Protein AF-A0A074MN55-F1 (afdb_monomer)

Organism: NCBI:txid39960

Sequence (94 aa):
MDDNFEAYANRVRADHYLHWFAVIAAAVWAGTLYGWMAGAGVLIGLLVAISVSNTIILARSGSFRATRISRWAWVLIVFLAIMISSAEVHSVQP

Structure (mmCIF, N/CA/C/O backbone):
data_AF-A0A074MN55-F1
#
_entry.id   AF-A0A074MN55-F1
#
loop_
_atom_site.group_PDB
_atom_site.id
_atom_site.type_symbol
_atom_site.label_atom_id
_atom_site.label_alt_id
_atom_site.label_comp_id
_atom_site.label_asym_id
_atom_site.label_entity_id
_atom_site.label_seq_id
_atom_site.pdbx_PDB_ins_code
_atom_site.Cartn_x
_atom_site.Cartn_y
_atom_site.Cartn_z
_atom_site.occupancy
_atom_site.B_iso_or_equiv
_atom_site.auth_seq_id
_atom_site.auth_comp_id
_atom_site.auth_asym_id
_atom_site.auth_atom_id
_atom_site.pdbx_PDB_model_num
ATOM 1 N N . MET A 1 1 ? -22.140 -17.399 20.429 1.00 59.38 1 MET A N 1
ATOM 2 C CA . MET A 1 1 ? -21.159 -16.498 19.796 1.00 59.38 1 MET A CA 1
ATOM 3 C C . MET A 1 1 ? -22.011 -15.467 19.085 1.00 59.38 1 MET A C 1
ATOM 5 O O . MET A 1 1 ? -22.844 -15.886 18.299 1.00 59.38 1 MET A O 1
ATOM 9 N N . ASP A 1 2 ? -21.959 -14.196 19.483 1.00 73.44 2 ASP A N 1
ATOM 10 C CA . ASP A 1 2 ? -22.902 -13.186 18.979 1.00 73.44 2 ASP A CA 1
ATOM 11 C C . ASP A 1 2 ? -22.716 -12.972 17.472 1.00 73.44 2 ASP A C 1
ATOM 13 O O . ASP A 1 2 ? -21.608 -12.656 17.035 1.00 73.44 2 ASP A O 1
ATOM 17 N N . ASP A 1 3 ? -23.794 -13.051 16.689 1.00 80.00 3 ASP A N 1
ATOM 18 C CA . ASP A 1 3 ? -23.802 -12.805 15.235 1.00 80.00 3 ASP A CA 1
ATOM 19 C C . ASP A 1 3 ? -23.135 -11.462 14.860 1.00 80.00 3 ASP A C 1
ATOM 21 O O . ASP A 1 3 ? -22.504 -11.305 13.810 1.00 80.00 3 ASP A O 1
ATOM 25 N N . ASN A 1 4 ? -23.200 -10.485 15.771 1.00 81.12 4 ASN A N 1
ATOM 26 C CA . ASN A 1 4 ? -22.541 -9.185 15.647 1.00 81.12 4 ASN A CA 1
ATOM 27 C C . ASN A 1 4 ? -21.005 -9.275 15.635 1.00 81.12 4 ASN A C 1
ATOM 29 O O . ASN A 1 4 ? -20.345 -8.519 14.915 1.00 81.12 4 ASN A O 1
ATOM 33 N N . PHE A 1 5 ? -20.425 -10.191 16.413 1.00 81.38 5 PHE A N 1
ATOM 34 C CA . PHE A 1 5 ? -18.981 -10.405 16.468 1.00 81.38 5 PHE A CA 1
ATOM 35 C C . PHE A 1 5 ? -18.471 -11.082 15.192 1.00 81.38 5 PHE A C 1
ATOM 37 O O . PHE A 1 5 ? -17.472 -10.640 14.619 1.00 81.38 5 PHE A O 1
ATOM 44 N N . GLU A 1 6 ? -19.187 -12.088 14.685 1.00 83.25 6 GLU A N 1
ATOM 45 C CA . GLU A 1 6 ? -18.846 -12.745 13.417 1.00 83.25 6 GLU A CA 1
ATOM 46 C C . GLU A 1 6 ? -18.937 -11.778 12.230 1.00 83.25 6 GLU A C 1
ATOM 48 O O . GLU A 1 6 ? -18.015 -11.699 11.411 1.00 83.25 6 GLU A O 1
ATOM 53 N N . ALA A 1 7 ? -19.994 -10.962 12.171 1.00 82.75 7 ALA A N 1
ATOM 54 C CA . ALA A 1 7 ? -20.147 -9.934 11.144 1.00 82.75 7 ALA A CA 1
ATOM 55 C C . ALA A 1 7 ? -19.034 -8.870 11.200 1.00 82.75 7 ALA A C 1
ATOM 57 O O . ALA A 1 7 ? -18.618 -8.346 10.161 1.00 82.75 7 ALA A O 1
ATOM 58 N N . TYR A 1 8 ? -18.539 -8.527 12.391 1.00 80.94 8 TYR A N 1
ATOM 59 C CA . TYR A 1 8 ? -17.395 -7.628 12.549 1.00 80.94 8 TYR A CA 1
ATOM 60 C C . TYR A 1 8 ? -16.090 -8.284 12.075 1.00 80.94 8 TYR A C 1
ATOM 62 O O . TYR A 1 8 ? -15.375 -7.708 11.252 1.00 80.94 8 TYR A O 1
ATOM 70 N N . ALA A 1 9 ? -15.804 -9.508 12.523 1.00 81.94 9 ALA A N 1
ATOM 71 C CA . ALA A 1 9 ? -14.605 -10.248 12.137 1.00 81.94 9 ALA A CA 1
ATOM 72 C C . ALA A 1 9 ? -14.531 -10.478 10.615 1.00 81.94 9 ALA A C 1
ATOM 74 O O . ALA A 1 9 ? -13.471 -10.314 10.007 1.00 81.94 9 ALA A O 1
ATOM 75 N N . ASN A 1 10 ? -15.663 -10.784 9.973 1.00 86.94 10 ASN A N 1
ATOM 76 C CA . ASN A 1 10 ? -15.757 -10.919 8.518 1.00 86.94 10 ASN A CA 1
ATOM 77 C C . ASN A 1 10 ? -15.435 -9.613 7.786 1.00 86.94 10 ASN A C 1
ATOM 79 O O . ASN A 1 10 ? -14.676 -9.630 6.817 1.00 86.94 10 ASN A O 1
ATOM 83 N N . ARG A 1 11 ? -15.930 -8.471 8.278 1.00 84.62 11 ARG A N 1
ATOM 84 C CA . ARG A 1 11 ? -15.608 -7.156 7.699 1.00 84.62 11 ARG A CA 1
ATOM 85 C C . ARG A 1 11 ? -14.125 -6.818 7.808 1.00 84.62 11 ARG A C 1
ATOM 87 O O . ARG A 1 11 ? -13.553 -6.318 6.845 1.00 84.62 11 ARG A O 1
ATOM 94 N N . VAL A 1 12 ? -13.498 -7.100 8.950 1.00 84.19 12 VAL A N 1
ATOM 95 C CA . VAL A 1 12 ? -12.059 -6.854 9.151 1.00 84.19 12 VAL A CA 1
ATOM 96 C C . VAL A 1 12 ? -11.217 -7.730 8.220 1.00 84.19 12 VAL A C 1
ATOM 98 O O . VAL A 1 12 ? -10.274 -7.233 7.606 1.00 84.19 12 VAL A O 1
ATOM 101 N N . ARG A 1 13 ? -11.582 -9.010 8.062 1.00 85.50 13 ARG A N 1
ATOM 102 C CA . ARG A 1 13 ? -10.911 -9.923 7.122 1.00 85.50 13 ARG A CA 1
ATOM 103 C C . ARG A 1 13 ? -11.047 -9.455 5.676 1.00 85.50 13 ARG A C 1
ATOM 105 O O . ARG A 1 13 ? -10.040 -9.355 4.983 1.00 85.50 13 ARG A O 1
ATOM 112 N N . ALA A 1 14 ? -12.259 -9.122 5.236 1.00 86.56 14 ALA A N 1
ATOM 113 C CA . ALA A 1 14 ? -12.498 -8.631 3.879 1.00 86.56 14 ALA A CA 1
ATOM 114 C C . ALA A 1 14 ? -11.694 -7.354 3.581 1.00 86.56 14 ALA A C 1
ATOM 116 O O . ALA A 1 14 ? -11.042 -7.262 2.546 1.00 86.56 14 ALA A O 1
ATOM 117 N N . ASP A 1 15 ? -11.674 -6.403 4.517 1.00 87.69 15 ASP A N 1
ATOM 118 C CA . ASP A 1 15 ? -10.897 -5.164 4.404 1.00 87.69 15 ASP A CA 1
ATOM 119 C C . ASP A 1 15 ? -9.383 -5.426 4.323 1.00 87.69 15 ASP A C 1
ATOM 121 O O . ASP A 1 15 ? -8.681 -4.769 3.557 1.00 87.69 15 ASP A O 1
ATOM 125 N N . HIS A 1 16 ? -8.878 -6.412 5.070 1.00 87.75 16 HIS A N 1
ATOM 126 C CA . HIS A 1 16 ? -7.479 -6.829 5.008 1.00 87.75 16 HIS A CA 1
ATOM 127 C C . HIS A 1 16 ? -7.114 -7.444 3.650 1.00 87.75 16 HIS A C 1
ATOM 129 O O . HIS A 1 16 ? -6.114 -7.048 3.052 1.00 87.75 16 HIS A O 1
ATOM 135 N N . TYR A 1 17 ? -7.930 -8.371 3.137 1.00 90.12 17 TYR A N 1
ATOM 136 C CA . TYR A 1 17 ? -7.684 -8.991 1.832 1.00 90.12 17 TYR A CA 1
ATOM 137 C C . TYR A 1 17 ? -7.795 -7.989 0.684 1.00 90.12 17 TYR A C 1
ATOM 139 O O . TYR A 1 17 ? -6.955 -7.999 -0.212 1.00 90.12 17 TYR A O 1
ATOM 147 N N . LEU A 1 18 ? -8.780 -7.088 0.732 1.00 92.69 18 LEU A N 1
ATOM 148 C CA . LEU A 1 18 ? -8.949 -6.053 -0.285 1.00 92.69 18 LEU A CA 1
ATOM 149 C C . LEU A 1 18 ? -7.759 -5.087 -0.306 1.00 92.69 18 LEU A C 1
ATOM 151 O O . LEU A 1 18 ? -7.297 -4.691 -1.374 1.00 92.69 18 LEU A O 1
ATOM 155 N N . HIS A 1 19 ? -7.230 -4.741 0.869 1.00 91.69 19 HIS A N 1
ATOM 156 C CA . HIS A 1 19 ? -6.036 -3.915 0.967 1.00 91.69 19 HIS A CA 1
ATOM 157 C C . HIS A 1 19 ? -4.814 -4.591 0.331 1.00 91.69 19 HIS A C 1
ATOM 159 O O . HIS A 1 19 ? -4.126 -3.974 -0.480 1.00 91.69 19 HIS A O 1
ATOM 165 N N . TRP A 1 20 ? -4.559 -5.859 0.660 1.00 92.31 20 TRP A N 1
ATOM 166 C CA . TRP A 1 20 ? -3.450 -6.603 0.059 1.00 92.31 20 TRP A CA 1
ATOM 167 C C . TRP A 1 20 ? -3.605 -6.767 -1.445 1.00 92.31 20 TRP A C 1
ATOM 169 O O . TRP A 1 20 ? -2.637 -6.585 -2.178 1.00 92.31 20 TRP A O 1
ATOM 179 N N . PHE A 1 21 ? -4.822 -7.050 -1.906 1.00 94.31 21 PHE A N 1
ATOM 180 C CA . PHE A 1 21 ? -5.128 -7.107 -3.327 1.00 94.31 21 PHE A CA 1
ATOM 181 C C . PHE A 1 21 ? -4.766 -5.791 -4.026 1.00 94.31 21 PHE A C 1
ATOM 183 O O . PHE A 1 21 ? -4.071 -5.812 -5.036 1.00 94.31 21 PHE A O 1
ATOM 190 N N . ALA A 1 22 ? -5.154 -4.647 -3.456 1.00 93.62 22 ALA A N 1
ATOM 191 C CA . ALA A 1 22 ? -4.830 -3.331 -4.002 1.00 93.62 22 ALA A CA 1
ATOM 192 C C . ALA A 1 22 ? -3.315 -3.053 -4.057 1.00 93.62 22 ALA A C 1
ATOM 194 O O . ALA A 1 22 ? -2.810 -2.580 -5.074 1.00 93.62 22 ALA A O 1
ATOM 195 N N . VAL A 1 23 ? -2.581 -3.374 -2.987 1.00 94.50 23 VAL A N 1
ATOM 196 C CA . VAL A 1 23 ? -1.120 -3.186 -2.921 1.00 94.50 23 VAL A CA 1
ATOM 197 C C . VAL A 1 23 ? -0.402 -4.063 -3.951 1.00 94.50 23 VAL A C 1
ATOM 199 O O . VAL A 1 23 ? 0.470 -3.582 -4.674 1.00 94.50 23 VAL A O 1
ATOM 202 N N . ILE A 1 24 ? -0.793 -5.337 -4.059 1.00 95.00 24 ILE A N 1
ATOM 203 C CA . ILE A 1 24 ? -0.219 -6.272 -5.033 1.00 95.00 24 ILE A CA 1
ATOM 204 C C . ILE A 1 24 ? -0.562 -5.833 -6.457 1.00 95.00 24 ILE A C 1
ATOM 206 O O . ILE A 1 24 ? 0.320 -5.832 -7.308 1.00 95.00 24 ILE A O 1
ATOM 210 N N . ALA A 1 25 ? -1.800 -5.410 -6.722 1.00 95.00 25 ALA A N 1
ATOM 211 C CA . ALA A 1 25 ? -2.211 -4.936 -8.041 1.00 95.00 25 ALA A CA 1
ATOM 212 C C . ALA A 1 25 ? -1.375 -3.734 -8.508 1.00 95.00 25 ALA A C 1
ATOM 214 O O . ALA A 1 25 ? -0.917 -3.721 -9.649 1.00 95.00 25 ALA A O 1
ATOM 215 N N . ALA A 1 26 ? -1.106 -2.768 -7.623 1.00 93.06 26 ALA A N 1
ATOM 216 C CA . ALA A 1 26 ? -0.244 -1.629 -7.936 1.00 93.06 26 ALA A CA 1
ATOM 217 C C . ALA A 1 26 ? 1.202 -2.054 -8.249 1.00 93.06 26 ALA A C 1
ATOM 219 O O . ALA A 1 26 ? 1.798 -1.579 -9.216 1.00 93.06 26 ALA A O 1
ATOM 220 N N . ALA A 1 27 ? 1.756 -2.982 -7.464 1.00 93.88 27 ALA A N 1
ATOM 221 C CA . ALA A 1 27 ? 3.095 -3.518 -7.697 1.00 93.88 27 ALA A CA 1
ATOM 222 C C . ALA A 1 27 ? 3.184 -4.316 -9.009 1.00 93.88 27 ALA A C 1
ATOM 224 O O . ALA A 1 27 ? 4.144 -4.160 -9.760 1.00 93.88 27 ALA A O 1
ATOM 225 N N . VAL A 1 28 ? 2.175 -5.139 -9.313 1.00 95.12 28 VAL A N 1
ATOM 226 C CA . VAL A 1 28 ? 2.089 -5.891 -10.572 1.00 95.12 28 VA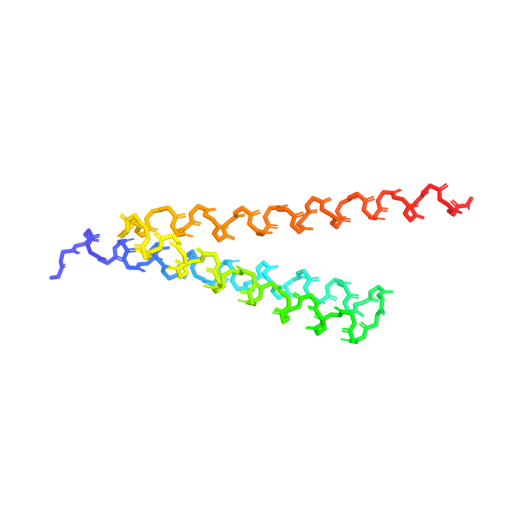L A CA 1
ATOM 227 C C . VAL A 1 28 ? 1.993 -4.932 -11.752 1.00 95.12 28 VAL A C 1
ATOM 229 O O . VAL A 1 28 ? 2.765 -5.081 -12.691 1.00 95.12 28 VAL A O 1
ATOM 232 N N . TRP A 1 29 ? 1.130 -3.914 -11.686 1.00 93.56 29 TRP A N 1
ATOM 233 C CA . TRP A 1 29 ? 1.014 -2.893 -12.732 1.00 93.56 29 TRP A CA 1
ATOM 234 C C . TRP A 1 29 ? 2.363 -2.215 -13.015 1.00 93.56 29 TRP A C 1
ATOM 236 O O . TRP A 1 29 ? 2.830 -2.202 -14.157 1.00 93.56 29 TRP A O 1
ATOM 246 N N . ALA A 1 30 ? 3.051 -1.745 -11.969 1.00 91.62 30 ALA A N 1
ATOM 247 C CA . ALA A 1 30 ? 4.366 -1.125 -12.115 1.00 91.62 30 ALA A CA 1
ATOM 248 C C . 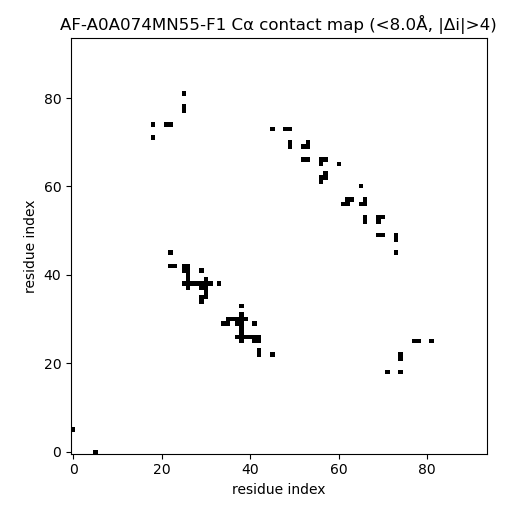ALA A 1 30 ? 5.404 -2.111 -12.675 1.00 91.62 30 ALA A C 1
ATOM 250 O O . ALA A 1 30 ? 6.209 -1.750 -13.531 1.00 91.62 30 ALA A O 1
ATOM 251 N N . GLY A 1 31 ? 5.345 -3.372 -12.239 1.00 92.88 31 GLY A N 1
ATOM 252 C CA . GLY A 1 31 ? 6.179 -4.457 -12.745 1.00 92.88 31 GLY A CA 1
ATOM 253 C C . GLY A 1 31 ? 5.969 -4.739 -14.232 1.00 92.88 31 GLY A C 1
ATOM 254 O O . GLY A 1 31 ? 6.939 -4.964 -14.953 1.00 92.88 31 GLY A O 1
ATOM 255 N N . THR A 1 32 ? 4.718 -4.694 -14.698 1.00 92.19 32 THR A N 1
ATOM 256 C CA . THR A 1 32 ? 4.370 -4.946 -16.103 1.00 92.19 32 THR A CA 1
ATOM 257 C C . THR A 1 32 ? 4.808 -3.827 -17.041 1.00 92.19 32 THR A C 1
ATOM 259 O O . THR A 1 32 ? 5.199 -4.123 -18.165 1.00 92.19 32 THR A O 1
ATOM 262 N N . LEU A 1 33 ? 4.780 -2.567 -16.596 1.00 89.25 33 LEU A N 1
ATOM 263 C CA . LEU A 1 33 ? 5.126 -1.420 -17.444 1.00 89.25 33 LEU A CA 1
ATOM 264 C C . LEU A 1 33 ? 6.602 -1.021 -17.368 1.00 89.25 33 LEU A C 1
ATOM 266 O O . LEU A 1 33 ? 7.200 -0.693 -18.388 1.00 89.25 33 LEU A O 1
ATOM 270 N N . TYR A 1 34 ? 7.193 -1.049 -16.173 1.00 88.81 34 TYR A N 1
ATOM 271 C CA . TYR A 1 34 ? 8.535 -0.509 -15.916 1.00 88.81 34 TYR A CA 1
ATOM 272 C C . TYR A 1 34 ? 9.558 -1.586 -15.523 1.00 88.81 34 TYR A C 1
ATOM 274 O O . TYR A 1 34 ? 10.719 -1.278 -15.255 1.00 88.81 34 TYR A O 1
ATOM 282 N N . GLY A 1 35 ? 9.146 -2.857 -15.491 1.00 91.50 35 GLY A N 1
ATOM 283 C CA . GLY A 1 35 ? 9.996 -4.003 -15.179 1.00 91.50 35 GLY A CA 1
ATOM 284 C C . GLY A 1 35 ? 9.945 -4.443 -13.713 1.00 91.50 35 GLY A C 1
ATOM 285 O O . GLY A 1 35 ? 9.510 -3.724 -12.813 1.00 91.50 35 GLY A O 1
ATOM 286 N N . TRP A 1 36 ? 10.426 -5.662 -13.456 1.00 92.12 36 TRP A N 1
ATOM 287 C CA . TRP A 1 36 ? 10.268 -6.346 -12.166 1.00 92.12 36 TRP A CA 1
ATOM 288 C C . TRP A 1 36 ? 10.847 -5.572 -10.967 1.00 92.12 36 TRP A C 1
ATOM 290 O O . TRP A 1 36 ? 10.276 -5.626 -9.877 1.00 92.12 36 TRP A O 1
ATOM 300 N N . MET A 1 37 ? 11.933 -4.811 -11.159 1.00 94.44 37 MET A N 1
ATOM 301 C CA . MET A 1 37 ? 12.524 -3.984 -10.098 1.00 94.44 37 MET A CA 1
ATOM 302 C C . MET A 1 37 ? 11.607 -2.830 -9.683 1.00 94.44 37 MET A C 1
ATOM 304 O O . MET A 1 37 ? 11.524 -2.524 -8.495 1.00 94.44 37 MET A O 1
ATOM 308 N N . ALA A 1 38 ? 10.886 -2.223 -10.631 1.00 90.88 38 ALA A N 1
ATOM 309 C CA . ALA A 1 38 ? 9.914 -1.176 -10.330 1.00 90.88 38 ALA A CA 1
ATOM 310 C C . ALA A 1 38 ? 8.735 -1.740 -9.528 1.00 90.88 38 ALA A C 1
ATOM 312 O O . ALA A 1 38 ? 8.345 -1.160 -8.517 1.00 90.88 38 ALA A O 1
ATOM 313 N N . GLY A 1 39 ? 8.229 -2.918 -9.912 1.00 92.75 39 GLY A N 1
ATOM 314 C CA . GLY A 1 39 ? 7.183 -3.612 -9.157 1.00 92.75 39 GLY A C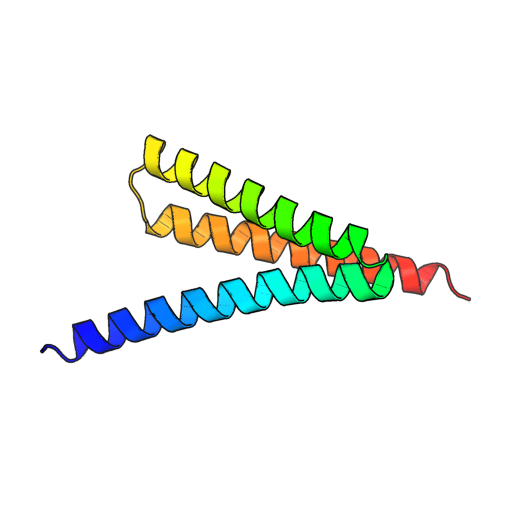A 1
ATOM 315 C C . GLY A 1 39 ? 7.607 -3.952 -7.725 1.00 92.75 39 GLY A C 1
ATOM 316 O O . GLY A 1 39 ? 6.883 -3.649 -6.774 1.00 92.75 39 GLY A O 1
ATOM 317 N N . ALA A 1 40 ? 8.812 -4.505 -7.548 1.00 95.31 40 ALA A N 1
ATOM 318 C CA . ALA A 1 40 ? 9.375 -4.777 -6.224 1.00 95.31 40 ALA A CA 1
ATOM 319 C C . ALA A 1 40 ? 9.560 -3.490 -5.400 1.00 95.31 40 ALA A C 1
ATOM 321 O O . ALA A 1 40 ? 9.229 -3.463 -4.214 1.00 95.31 40 ALA A O 1
ATOM 322 N N . GLY A 1 41 ? 10.031 -2.412 -6.032 1.00 94.81 41 GLY A N 1
ATOM 323 C CA . GLY A 1 41 ? 10.187 -1.101 -5.406 1.00 94.81 41 GLY A CA 1
ATOM 324 C C . GLY A 1 41 ? 8.863 -0.518 -4.912 1.00 94.81 41 GLY A C 1
ATOM 325 O O . GLY A 1 41 ? 8.788 -0.076 -3.768 1.00 94.81 41 GLY A O 1
ATOM 326 N N . VAL A 1 42 ? 7.803 -0.578 -5.724 1.00 93.38 42 VAL A N 1
ATOM 327 C CA . VAL A 1 42 ? 6.453 -0.132 -5.331 1.00 93.38 42 VAL A CA 1
ATOM 328 C C . VAL A 1 42 ? 5.919 -0.962 -4.168 1.00 93.38 42 VAL A C 1
ATOM 330 O O . VAL A 1 42 ? 5.400 -0.395 -3.207 1.00 93.38 42 VAL A O 1
ATOM 333 N N . LEU A 1 43 ? 6.089 -2.288 -4.212 1.00 94.06 43 LEU A N 1
ATOM 334 C CA . LEU A 1 43 ? 5.650 -3.176 -3.137 1.00 94.06 43 LEU A CA 1
ATOM 335 C C . LEU A 1 43 ? 6.346 -2.838 -1.812 1.00 94.06 43 LEU A C 1
ATOM 337 O O . LEU A 1 43 ? 5.682 -2.593 -0.806 1.00 94.06 43 LEU A O 1
ATOM 341 N N . ILE A 1 44 ? 7.679 -2.787 -1.815 1.00 95.19 44 ILE A N 1
ATOM 342 C CA . ILE A 1 44 ? 8.480 -2.491 -0.621 1.00 95.19 44 ILE A CA 1
ATOM 343 C C . ILE A 1 44 ? 8.189 -1.072 -0.123 1.00 95.19 44 ILE A C 1
ATOM 345 O O . ILE A 1 44 ? 7.972 -0.873 1.072 1.00 95.19 44 ILE A O 1
ATOM 349 N N . GLY A 1 45 ? 8.129 -0.094 -1.028 1.00 94.38 45 GLY A N 1
ATOM 350 C CA . GLY A 1 45 ? 7.843 1.300 -0.701 1.00 94.38 45 GLY A CA 1
ATOM 351 C C . GLY A 1 45 ? 6.490 1.469 -0.016 1.00 94.38 45 GLY A C 1
ATOM 352 O O . GLY A 1 45 ? 6.415 2.104 1.036 1.00 94.38 45 GLY A O 1
ATOM 353 N N . LEU A 1 46 ? 5.437 0.840 -0.548 1.00 93.75 46 LEU A N 1
ATOM 354 C CA . LEU A 1 46 ? 4.110 0.842 0.069 1.00 93.75 46 LEU A CA 1
ATOM 355 C C . LEU A 1 46 ? 4.114 0.179 1.448 1.00 93.75 46 LEU A C 1
ATOM 357 O O . LEU A 1 46 ? 3.547 0.733 2.389 1.00 93.75 46 LEU A O 1
ATOM 361 N N . LEU A 1 47 ? 4.773 -0.975 1.592 1.00 93.50 47 LEU A N 1
ATOM 362 C CA . LEU A 1 47 ? 4.862 -1.675 2.875 1.00 93.50 47 LEU A CA 1
ATOM 363 C C . LEU A 1 47 ? 5.549 -0.822 3.939 1.00 93.50 47 LEU A C 1
ATOM 365 O O . LEU A 1 47 ? 5.045 -0.721 5.059 1.00 93.50 47 LEU A O 1
ATOM 369 N N . VAL A 1 48 ? 6.664 -0.179 3.591 1.00 95.50 48 VAL A N 1
ATOM 370 C CA . VAL A 1 48 ? 7.390 0.714 4.499 1.00 95.50 48 VAL A CA 1
ATOM 371 C C . VAL A 1 48 ? 6.538 1.934 4.839 1.00 95.50 48 VAL A C 1
ATOM 373 O O . VAL A 1 48 ? 6.341 2.216 6.020 1.00 95.50 48 VAL A O 1
ATOM 376 N N . ALA A 1 49 ? 5.979 2.619 3.839 1.00 92.50 49 ALA A N 1
ATOM 377 C CA . ALA A 1 49 ? 5.178 3.825 4.038 1.00 92.50 49 ALA A CA 1
ATOM 378 C C . ALA A 1 49 ? 3.964 3.571 4.945 1.00 92.50 49 ALA A C 1
ATOM 380 O O . ALA A 1 49 ? 3.755 4.306 5.912 1.00 92.50 49 ALA A O 1
ATOM 381 N N . ILE A 1 50 ? 3.216 2.492 4.686 1.00 93.44 50 ILE A N 1
ATOM 382 C CA . ILE A 1 50 ? 2.049 2.096 5.482 1.00 93.44 50 ILE A CA 1
ATOM 383 C C . ILE A 1 50 ? 2.471 1.686 6.896 1.00 93.44 50 ILE A C 1
ATOM 385 O O . ILE A 1 50 ? 1.829 2.087 7.865 1.00 93.44 50 ILE A O 1
ATOM 389 N N . SER A 1 51 ? 3.542 0.902 7.045 1.00 92.50 51 SER A N 1
ATOM 390 C CA . SER A 1 51 ? 4.002 0.444 8.364 1.00 92.50 51 SER A CA 1
ATOM 391 C C . SER A 1 51 ? 4.459 1.614 9.233 1.00 92.50 51 SER A C 1
ATOM 393 O O . SER A 1 51 ? 4.041 1.731 10.384 1.00 92.50 51 SER A O 1
ATOM 395 N N . VAL A 1 52 ? 5.259 2.523 8.671 1.00 95.12 52 VAL A N 1
ATOM 396 C CA . VAL A 1 52 ? 5.753 3.711 9.374 1.00 95.12 52 VAL A CA 1
ATOM 397 C C . VAL A 1 52 ? 4.597 4.637 9.747 1.00 95.12 52 VAL A C 1
ATOM 399 O O . VAL A 1 52 ? 4.491 5.030 10.911 1.00 95.12 52 VAL A O 1
ATOM 402 N N . SER A 1 53 ? 3.689 4.950 8.813 1.00 92.94 53 SER A N 1
ATOM 403 C CA . SER A 1 53 ? 2.551 5.827 9.114 1.00 92.94 53 SER A CA 1
ATOM 404 C C . SER A 1 53 ? 1.630 5.217 10.170 1.00 92.94 53 SER A C 1
ATOM 406 O O . SER A 1 53 ? 1.201 5.916 11.087 1.00 92.94 53 SER A O 1
ATOM 408 N N . ASN A 1 54 ? 1.382 3.906 10.103 1.00 92.44 54 ASN A N 1
ATOM 409 C CA . ASN A 1 54 ? 0.572 3.200 11.090 1.00 92.44 54 ASN A CA 1
ATOM 410 C C . ASN A 1 54 ? 1.199 3.248 12.487 1.00 92.44 54 ASN A C 1
ATOM 412 O O . ASN A 1 54 ? 0.491 3.558 13.446 1.00 92.44 54 ASN A O 1
ATOM 416 N N . THR A 1 55 ? 2.508 3.005 12.606 1.00 92.81 55 THR A N 1
ATOM 417 C CA . THR A 1 55 ? 3.224 3.090 13.887 1.00 92.81 55 THR A CA 1
ATOM 418 C C . THR A 1 55 ? 3.165 4.500 14.467 1.00 92.81 55 THR A C 1
ATOM 420 O O . THR A 1 55 ? 2.856 4.659 15.646 1.00 92.81 55 THR A O 1
ATOM 423 N N . ILE A 1 56 ? 3.380 5.537 13.650 1.00 93.25 56 ILE A N 1
ATOM 424 C CA . ILE A 1 56 ? 3.305 6.938 14.100 1.00 93.25 56 ILE A CA 1
ATOM 425 C C . ILE A 1 56 ? 1.894 7.284 14.593 1.00 93.25 56 ILE A C 1
ATOM 427 O O . ILE A 1 56 ? 1.737 7.900 15.649 1.00 93.25 56 ILE A O 1
ATOM 431 N N . ILE A 1 57 ? 0.858 6.886 13.851 1.00 92.44 57 ILE A N 1
ATOM 432 C CA . ILE A 1 57 ? -0.538 7.162 14.214 1.00 92.44 57 ILE A CA 1
ATOM 433 C C . ILE A 1 57 ? -0.918 6.441 15.503 1.00 92.44 57 ILE A C 1
ATOM 435 O O . ILE A 1 57 ? -1.556 7.047 16.366 1.00 92.44 57 ILE A O 1
ATOM 439 N N . LEU A 1 58 ? -0.523 5.176 15.658 1.00 92.38 58 LEU A N 1
ATOM 440 C CA . LEU A 1 58 ? -0.779 4.418 16.880 1.00 92.38 58 LEU A CA 1
ATOM 441 C C . LEU A 1 58 ? -0.041 5.030 18.073 1.00 92.38 58 LEU A C 1
ATOM 443 O O . LEU A 1 58 ? -0.664 5.231 19.111 1.00 92.38 58 LEU A O 1
ATOM 447 N N . ALA A 1 59 ? 1.225 5.417 17.905 1.00 92.62 59 ALA A N 1
ATOM 448 C CA . ALA A 1 59 ? 2.015 6.056 18.956 1.00 92.62 59 ALA A CA 1
ATOM 449 C C . ALA A 1 59 ? 1.437 7.410 19.406 1.00 92.62 59 ALA A C 1
ATOM 451 O O . ALA A 1 59 ? 1.553 7.763 20.575 1.00 92.62 59 ALA A O 1
ATOM 452 N N . ARG A 1 60 ? 0.814 8.174 18.497 1.00 93.19 60 ARG A N 1
ATOM 453 C CA . ARG A 1 60 ? 0.256 9.502 18.810 1.00 93.19 60 ARG A CA 1
ATOM 454 C C . ARG A 1 60 ? -1.203 9.491 19.253 1.00 93.19 60 ARG A C 1
ATOM 456 O O . ARG A 1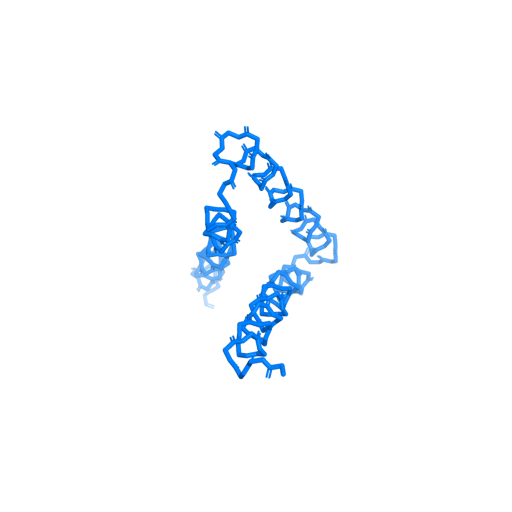 60 ? -1.583 10.312 20.077 1.00 93.19 60 ARG A O 1
ATOM 463 N N . SER A 1 61 ? -2.032 8.636 18.659 1.00 92.50 61 SER A N 1
ATOM 464 C CA . SER A 1 61 ? -3.494 8.689 18.820 1.00 92.50 61 SER A CA 1
ATOM 465 C C . SER A 1 61 ? -4.105 7.438 19.443 1.00 92.50 61 SER A C 1
ATOM 467 O O . SER A 1 61 ? -5.250 7.492 19.882 1.00 92.50 61 SER A O 1
ATOM 469 N N . GLY A 1 62 ? -3.408 6.295 19.411 1.00 87.25 62 GLY A N 1
ATOM 470 C CA . GLY A 1 62 ? -3.964 4.995 19.807 1.00 87.25 62 GLY A CA 1
ATOM 471 C C . GLY A 1 62 ? -5.180 4.532 18.986 1.00 87.25 62 GLY A C 1
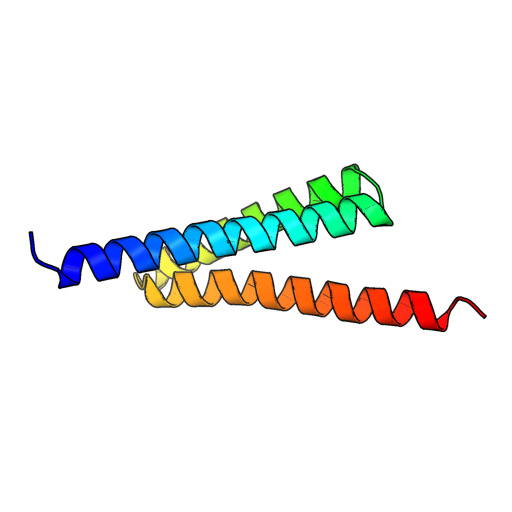ATOM 472 O O . GLY A 1 62 ? -5.821 3.545 19.337 1.00 87.25 62 GLY A O 1
ATOM 473 N N . SER A 1 63 ? -5.539 5.231 17.902 1.00 88.06 63 SER A N 1
ATOM 474 C CA . SER 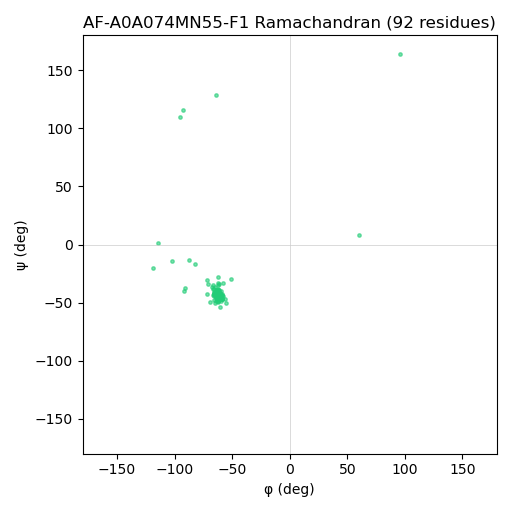A 1 63 ? -6.796 5.010 17.184 1.00 88.06 63 SER A CA 1
ATOM 475 C C . SER A 1 63 ? -6.634 4.069 15.994 1.00 88.06 63 SER A C 1
ATOM 477 O O . SER A 1 63 ? -6.127 4.452 14.939 1.00 88.06 63 SER A O 1
ATOM 479 N N . PHE A 1 64 ? -7.195 2.862 16.105 1.00 86.00 64 PHE A N 1
ATOM 480 C CA . PHE A 1 64 ? -7.254 1.901 14.995 1.00 86.00 64 PHE A CA 1
ATOM 481 C C . PHE A 1 64 ? -8.061 2.408 13.790 1.00 86.00 64 PHE A C 1
ATOM 483 O O . PHE A 1 64 ? -7.791 2.023 12.650 1.00 86.00 64 PHE A O 1
ATOM 490 N N . ARG A 1 65 ? -9.042 3.298 14.011 1.00 88.12 65 ARG A N 1
ATOM 491 C CA . ARG A 1 65 ? -9.789 3.932 12.912 1.00 88.12 65 ARG A CA 1
ATOM 492 C C . ARG A 1 65 ? -8.883 4.841 12.085 1.00 88.12 65 ARG A C 1
ATOM 494 O O . ARG A 1 65 ? -8.946 4.790 10.860 1.00 88.12 65 ARG A O 1
ATOM 501 N N . ALA A 1 66 ? -8.021 5.622 12.737 1.00 86.62 66 ALA A N 1
ATOM 502 C CA . ALA A 1 66 ? -7.075 6.501 12.052 1.00 86.62 66 ALA A CA 1
ATOM 503 C C . ALA A 1 66 ? -6.043 5.698 11.242 1.00 86.62 66 ALA A C 1
ATOM 505 O O . ALA A 1 66 ? -5.781 6.026 10.086 1.00 86.62 66 ALA A O 1
ATOM 506 N N . THR A 1 67 ? -5.540 4.592 11.797 1.00 90.19 67 THR A N 1
ATOM 507 C CA . THR A 1 67 ? -4.664 3.643 11.088 1.00 90.19 67 THR A CA 1
ATOM 508 C C . THR A 1 67 ? -5.335 3.088 9.829 1.00 90.19 67 THR A C 1
ATOM 510 O O . THR A 1 67 ? -4.732 3.053 8.757 1.00 90.19 67 THR A O 1
ATOM 513 N N . ARG A 1 68 ? -6.619 2.707 9.920 1.00 88.81 68 ARG A N 1
ATOM 514 C CA . ARG A 1 68 ? -7.385 2.208 8.767 1.00 88.81 68 ARG A CA 1
ATOM 515 C C . ARG A 1 68 ? -7.521 3.262 7.666 1.00 88.81 68 ARG A C 1
ATOM 517 O O . ARG A 1 68 ? -7.309 2.934 6.502 1.00 88.81 68 ARG A O 1
ATOM 524 N N . ILE A 1 69 ? -7.846 4.505 8.028 1.00 91.06 69 ILE A N 1
ATOM 525 C CA . ILE A 1 69 ? -7.967 5.619 7.074 1.00 91.06 69 ILE A CA 1
ATOM 526 C C . ILE A 1 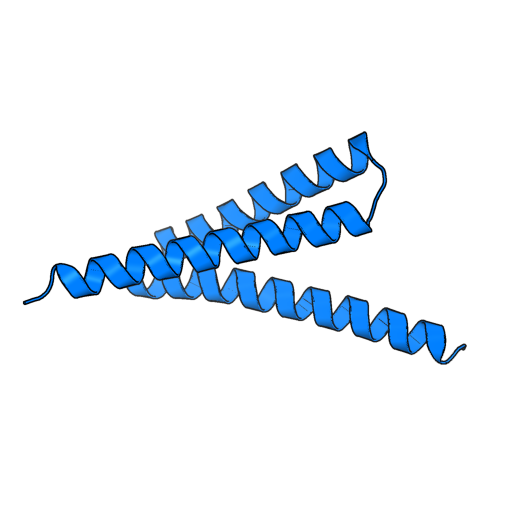69 ? -6.618 5.900 6.404 1.00 91.06 69 ILE A C 1
ATOM 528 O O . ILE A 1 69 ? -6.555 5.987 5.183 1.00 91.06 69 ILE A O 1
ATOM 532 N N . SER A 1 70 ? -5.533 5.976 7.179 1.00 92.25 70 SER A N 1
ATOM 533 C CA . SER A 1 70 ? -4.186 6.219 6.648 1.00 92.25 70 SER A CA 1
ATOM 534 C C . SER A 1 70 ? -3.747 5.147 5.654 1.00 92.25 70 SER A C 1
ATOM 536 O O . SER A 1 70 ? -3.238 5.472 4.582 1.00 92.25 70 SER A O 1
ATOM 538 N N . ARG A 1 71 ? -3.999 3.873 5.962 1.00 90.75 71 ARG A N 1
ATOM 539 C CA . ARG A 1 71 ? -3.692 2.763 5.058 1.00 90.75 71 ARG A CA 1
ATOM 540 C C . ARG A 1 71 ? -4.429 2.882 3.721 1.00 90.75 71 ARG A C 1
ATOM 542 O O . ARG A 1 71 ? -3.831 2.660 2.672 1.00 90.75 71 ARG A O 1
ATOM 549 N N . TRP A 1 72 ? -5.712 3.243 3.748 1.00 92.88 72 TRP A N 1
ATOM 550 C CA . TRP A 1 72 ? -6.501 3.455 2.531 1.00 92.88 72 TRP A CA 1
ATOM 551 C C . TRP A 1 72 ? -6.107 4.730 1.774 1.00 92.88 72 TRP A C 1
ATOM 553 O O . TRP A 1 72 ? -6.162 4.737 0.548 1.00 92.88 72 TRP A O 1
ATOM 563 N N . ALA A 1 73 ? -5.639 5.768 2.470 1.00 92.94 73 ALA A N 1
ATOM 564 C CA . ALA A 1 73 ? -5.114 6.975 1.838 1.00 92.94 73 ALA A CA 1
ATOM 565 C C . ALA A 1 73 ? -3.869 6.677 0.986 1.00 92.94 73 ALA A C 1
ATOM 567 O O . ALA A 1 73 ? -3.794 7.138 -0.148 1.00 92.94 73 ALA A O 1
ATOM 568 N N . TRP A 1 74 ? -2.937 5.850 1.476 1.00 93.12 74 TRP A N 1
ATOM 569 C CA . TRP A 1 74 ? -1.776 5.417 0.684 1.00 93.12 74 TRP A CA 1
ATOM 570 C C . TRP A 1 74 ? -2.174 4.672 -0.589 1.00 93.12 74 TRP A C 1
ATOM 572 O O . TRP A 1 74 ? -1.645 4.959 -1.660 1.00 93.12 74 TRP A O 1
ATOM 582 N N . VAL A 1 75 ? -3.137 3.754 -0.481 1.00 92.06 75 VAL A N 1
ATOM 583 C CA . VAL A 1 75 ? -3.673 3.030 -1.640 1.00 92.06 75 VAL A CA 1
ATOM 584 C C . VAL A 1 75 ? -4.276 4.005 -2.653 1.00 92.06 75 VAL A C 1
ATOM 586 O O . VAL A 1 75 ? -3.938 3.939 -3.831 1.00 92.06 75 VAL A O 1
ATOM 589 N N . LEU A 1 76 ? -5.115 4.943 -2.201 1.00 93.81 76 LEU A N 1
ATOM 590 C CA . LEU A 1 76 ? -5.727 5.957 -3.062 1.00 93.81 76 LEU A CA 1
ATOM 591 C C . LEU A 1 76 ? -4.671 6.812 -3.779 1.00 93.81 76 LEU A C 1
ATOM 593 O O . LEU A 1 76 ? -4.764 7.003 -4.986 1.00 93.81 76 LEU A O 1
ATOM 597 N N . ILE A 1 77 ? -3.658 7.295 -3.052 1.00 92.44 77 ILE A N 1
ATOM 598 C CA . ILE A 1 77 ? -2.568 8.107 -3.613 1.00 92.44 77 ILE A CA 1
ATOM 599 C C . ILE A 1 77 ? -1.836 7.340 -4.717 1.00 92.44 77 ILE A C 1
ATOM 601 O O . ILE A 1 77 ? -1.575 7.904 -5.777 1.00 92.44 77 ILE A O 1
ATOM 605 N N . VAL A 1 78 ? -1.545 6.052 -4.507 1.00 91.25 78 VAL A N 1
ATOM 606 C CA . VAL A 1 78 ? -0.892 5.227 -5.531 1.00 91.25 78 VAL A CA 1
ATOM 607 C C . VAL A 1 78 ? -1.785 5.030 -6.751 1.00 91.25 78 VAL A C 1
ATOM 609 O O . VAL A 1 78 ? -1.305 5.185 -7.868 1.00 91.25 78 VAL A O 1
ATOM 612 N N . PHE A 1 79 ? -3.080 4.765 -6.576 1.00 90.38 79 PHE A N 1
ATOM 613 C CA . PHE A 1 79 ? -3.997 4.673 -7.717 1.00 90.38 79 PHE A CA 1
ATOM 614 C C . PHE A 1 79 ? -4.097 5.984 -8.503 1.00 90.38 79 PHE A C 1
ATOM 616 O O . PHE A 1 79 ? -4.112 5.953 -9.732 1.00 90.38 79 PHE A O 1
ATOM 623 N N . LEU A 1 80 ? -4.113 7.131 -7.821 1.00 92.25 80 LEU A N 1
ATOM 624 C CA . LEU A 1 80 ? -4.087 8.436 -8.482 1.00 92.25 80 LEU A CA 1
ATOM 625 C C . LEU A 1 80 ? -2.783 8.644 -9.260 1.00 92.25 80 LEU A C 1
ATOM 627 O O . LEU A 1 80 ? -2.828 9.071 -10.410 1.00 92.25 80 LEU A O 1
ATOM 631 N N . ALA A 1 81 ? -1.636 8.285 -8.679 1.00 88.69 81 ALA A N 1
ATOM 632 C CA . ALA A 1 81 ? -0.348 8.352 -9.367 1.00 88.69 81 ALA A CA 1
ATOM 633 C C . ALA A 1 81 ? -0.317 7.453 -10.619 1.00 88.69 81 ALA A C 1
ATOM 635 O O . ALA A 1 81 ? 0.151 7.881 -11.671 1.00 88.69 81 ALA A O 1
ATOM 636 N N . ILE A 1 82 ? -0.880 6.242 -10.530 1.00 88.81 82 ILE A N 1
ATOM 637 C CA . ILE A 1 82 ? -1.033 5.313 -11.661 1.00 88.81 82 ILE A CA 1
ATOM 638 C C . ILE A 1 82 ? -1.906 5.922 -12.766 1.00 88.81 82 ILE A C 1
ATOM 640 O O . ILE A 1 82 ? -1.541 5.859 -13.940 1.00 88.81 82 ILE A O 1
ATOM 644 N N . MET A 1 83 ? -3.045 6.524 -12.408 1.00 87.88 83 MET A N 1
ATOM 645 C CA . MET A 1 83 ? -3.950 7.160 -13.372 1.00 87.88 83 MET A CA 1
ATOM 646 C C . MET A 1 83 ? -3.284 8.330 -14.100 1.00 87.88 83 MET A C 1
ATOM 648 O O . MET A 1 83 ? -3.381 8.415 -15.322 1.00 87.88 83 MET A O 1
ATOM 652 N N . ILE A 1 84 ? -2.581 9.195 -13.364 1.00 87.38 84 ILE A N 1
ATOM 653 C CA . ILE A 1 84 ? -1.856 10.338 -13.935 1.00 87.38 84 ILE A CA 1
ATOM 654 C C . ILE A 1 84 ? -0.762 9.843 -14.885 1.00 87.38 84 ILE A C 1
ATOM 656 O O . ILE A 1 84 ? -0.704 10.271 -16.033 1.00 87.38 84 ILE A O 1
ATOM 660 N N . SER A 1 85 ? 0.044 8.877 -14.444 1.00 81.94 85 SER A N 1
ATOM 661 C CA . SER A 1 85 ? 1.115 8.314 -15.266 1.00 81.94 85 SER A CA 1
ATOM 662 C C . SER A 1 85 ? 0.585 7.631 -16.534 1.00 81.94 85 SER A C 1
ATOM 664 O O . SER A 1 85 ? 1.147 7.796 -17.613 1.00 81.94 85 SER A O 1
ATOM 666 N N . SER A 1 86 ? -0.543 6.920 -16.445 1.00 77.25 86 SER A N 1
ATOM 667 C CA . SER A 1 86 ? -1.171 6.279 -17.611 1.00 77.25 86 SER A CA 1
ATOM 668 C C . SER A 1 86 ? -1.703 7.298 -18.624 1.00 77.25 86 SER A C 1
ATOM 670 O O . SER A 1 86 ? -1.641 7.050 -19.831 1.00 77.25 86 SER A O 1
ATOM 672 N N . ALA A 1 87 ? -2.209 8.442 -18.147 1.00 75.31 87 ALA A N 1
ATOM 673 C CA . ALA A 1 87 ? -2.681 9.529 -19.001 1.00 75.31 87 ALA A CA 1
ATOM 674 C C . ALA A 1 87 ? -1.531 10.183 -19.783 1.00 75.31 87 ALA A C 1
ATOM 676 O O . ALA A 1 87 ? -1.694 10.491 -20.962 1.00 75.31 87 ALA A O 1
ATOM 677 N N . GLU A 1 88 ? -0.359 10.335 -19.163 1.00 65.44 88 GLU A N 1
ATOM 678 C CA . GLU A 1 88 ? 0.842 10.845 -19.836 1.00 65.44 88 GLU A CA 1
ATO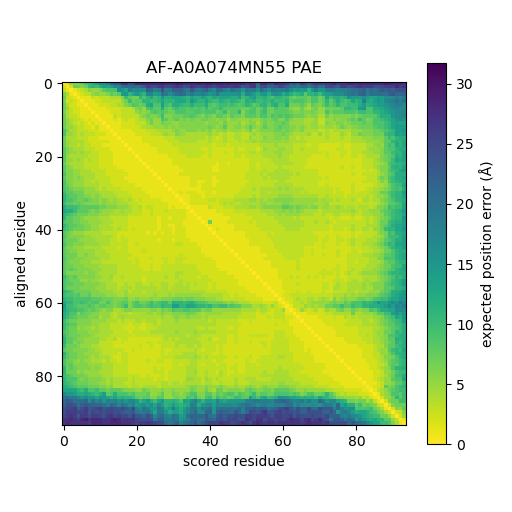M 679 C C . GLU A 1 88 ? 1.349 9.892 -20.926 1.00 65.44 88 GLU A C 1
ATOM 681 O O . GLU A 1 88 ? 1.739 10.335 -22.000 1.00 65.44 88 GLU A O 1
ATOM 686 N N . VAL A 1 89 ? 1.293 8.573 -20.712 1.00 57.88 89 VAL A N 1
ATOM 687 C CA . VAL A 1 89 ? 1.732 7.601 -21.734 1.00 57.88 89 VAL A CA 1
ATOM 688 C C . VAL A 1 89 ? 0.905 7.710 -23.025 1.00 57.88 89 VAL A C 1
ATOM 690 O O . VAL A 1 89 ? 1.451 7.556 -24.115 1.00 57.88 89 VAL A O 1
ATOM 693 N N . HIS A 1 90 ? -0.388 8.033 -22.927 1.00 53.53 90 HIS A N 1
ATOM 694 C CA . HIS A 1 90 ? -1.284 8.136 -24.088 1.00 53.53 90 HIS A CA 1
ATOM 695 C C . HIS A 1 90 ? -1.192 9.478 -24.825 1.00 53.53 90 HIS A C 1
ATOM 697 O O . HIS A 1 90 ? -1.649 9.569 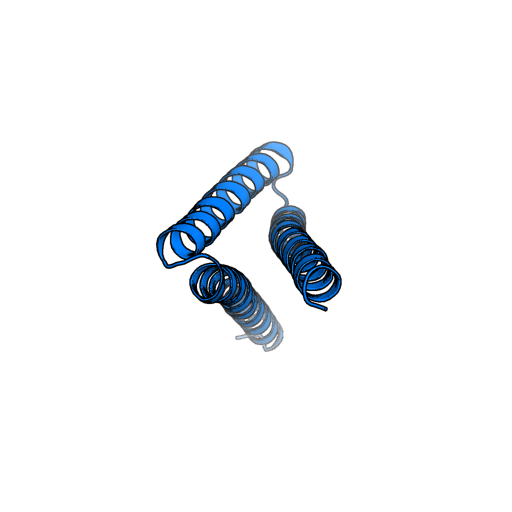-25.959 1.00 53.53 90 HIS A O 1
ATOM 703 N N . SER A 1 91 ? -0.623 10.521 -24.216 1.00 55.91 91 SER A N 1
ATOM 704 C CA . SER A 1 91 ? -0.450 11.822 -24.878 1.00 55.91 91 SER A CA 1
ATOM 705 C C . SER A 1 91 ? 0.858 11.932 -25.668 1.00 55.91 91 SER A C 1
ATOM 707 O O . SER A 1 91 ? 1.010 12.857 -26.463 1.00 55.91 91 SER A O 1
ATOM 709 N N . VAL A 1 92 ? 1.794 10.998 -25.463 1.00 51.75 92 VAL A N 1
ATOM 710 C CA . VAL A 1 92 ? 3.131 11.010 -26.085 1.00 51.75 92 VAL A CA 1
ATOM 711 C C . VAL A 1 92 ? 3.245 10.030 -27.265 1.00 51.75 92 VAL A C 1
ATOM 713 O O . VAL A 1 92 ? 4.171 10.149 -28.066 1.00 51.75 92 VAL A O 1
ATOM 716 N N . GLN A 1 93 ? 2.305 9.093 -27.430 1.00 44.12 93 GLN A N 1
ATOM 717 C CA . GLN A 1 93 ? 2.215 8.257 -28.634 1.00 44.12 93 GLN A CA 1
ATOM 718 C C . GLN A 1 93 ? 1.257 8.900 -29.660 1.00 44.12 93 GLN A C 1
ATOM 720 O O . GLN A 1 93 ? 0.079 9.047 -29.335 1.00 44.12 93 GLN A O 1
ATOM 725 N N . PRO A 1 94 ? 1.738 9.315 -30.853 1.00 53.00 94 PRO A N 1
ATOM 726 C CA . PRO A 1 94 ? 0.886 9.814 -31.935 1.00 53.00 94 PRO A CA 1
ATOM 727 C C . PRO A 1 94 ? 0.046 8.712 -32.593 1.00 53.00 94 PRO A C 1
ATOM 729 O O . PRO A 1 94 ? 0.487 7.538 -32.592 1.00 53.00 94 PRO A O 1
#

Secondary structure (DSSP, 8-state):
--HHHHHHHHHHHHHHHHHHHHHHHHHHHHHHHH-HHHHHHHHHHHHHHHHHHHHHHHHHH--HHHHHHHHHHHHHHHHHHHHHHHHHHHHH--

Foldseek 3Di:
DDPVVVVVVVVVVVLVVVLVVLQLVLLVVLCVPVNNVRSVVSNVVLVVQLVVVLVVCCVPPVDPVVSSVSSVVSSVVSVVVVVVVVVVVVVPDD

pLDDT: mean 87.08, std 10.91, range [44.12, 95.5]

Mean predicted aligned error: 6.04 Å

Radius of gyration: 16.55 Å; Cα contacts (8 Å, |Δi|>4): 52; chains: 1; bounding box: 36×28×52 Å

Solvent-accessible surface area (backbone atoms only — not comparable to full-atom values): 5089 Å² total; per-residue (Å²): 130,61,70,68,56,56,57,48,54,50,51,55,50,52,53,52,52,52,50,51,51,52,49,49,50,53,14,50,53,37,20,73,77,69,34,65,67,45,11,52,47,47,39,53,49,49,51,50,53,44,51,53,53,36,52,53,41,40,75,75,66,67,40,68,66,58,35,52,50,53,49,50,48,54,54,49,52,49,51,50,52,52,52,53,54,54,54,54,60,62,73,71,57,131